Protein AF-A0A0F9WAC0-F1 (afdb_monomer_lite)

Organism: NCBI:txid40302

Sequence (104 aa):
MINKTLRLEQLLQFGYKGKGEVIEFLKGRNLLCRIMKCVSCNTCMEERTRRNSIDGTAWICKNAMGSKFKNSVSIRKFYFYNFRLSLADIWTVIVLWLENEGVC

Radius of gyration: 16.52 Å; chains: 1; bounding box: 37×26×51 Å

Foldseek 3Di:
DPDVVVVLVVLVVCLDPQLVVLLVVCVVVVQWDPWDAQPVPRDTFDWDQDCPAQSRIWTFDPPCVPDPDRDIGHRGDPVCVPDSHRSSVVSNVVSVVVVCVVPD

Structure (mmCIF, N/CA/C/O backbone):
data_AF-A0A0F9WAC0-F1
#
_entry.id   AF-A0A0F9WAC0-F1
#
loop_
_atom_site.group_PDB
_atom_site.id
_atom_site.type_symbol
_atom_site.label_atom_id
_atom_site.label_alt_id
_atom_site.label_comp_id
_atom_site.label_asym_id
_atom_site.label_entity_id
_atom_site.label_seq_id
_atom_site.pdbx_PDB_ins_code
_atom_site.Cartn_x
_atom_site.Cartn_y
_atom_site.Cartn_z
_atom_site.occupancy
_atom_site.B_iso_or_equiv
_atom_site.auth_seq_id
_atom_site.auth_comp_id
_atom_site.auth_asym_id
_atom_site.auth_atom_id
_atom_site.pdbx_PDB_model_num
ATOM 1 N N . MET A 1 1 ? 0.171 -15.065 26.578 1.00 42.44 1 MET A N 1
ATOM 2 C CA . MET A 1 1 ? -0.966 -14.382 25.921 1.00 42.44 1 MET A CA 1
ATOM 3 C C . MET A 1 1 ? -0.599 -12.918 25.763 1.00 42.44 1 MET A C 1
ATOM 5 O O . MET A 1 1 ? -0.407 -12.256 26.771 1.00 42.44 1 MET A O 1
ATOM 9 N N . ILE A 1 2 ? -0.411 -12.425 24.537 1.00 42.38 2 ILE A N 1
ATOM 10 C CA . ILE A 1 2 ? -0.197 -10.986 24.317 1.00 42.38 2 ILE A CA 1
ATOM 11 C C . ILE A 1 2 ? -1.544 -10.304 24.559 1.00 42.38 2 ILE A C 1
ATOM 13 O O . ILE A 1 2 ? -2.531 -10.659 23.917 1.00 42.38 2 ILE A O 1
ATOM 17 N N . ASN A 1 3 ? -1.581 -9.392 25.528 1.00 44.09 3 ASN A N 1
ATOM 18 C CA . ASN A 1 3 ? -2.783 -8.692 25.961 1.00 44.09 3 ASN A CA 1
ATOM 19 C C . ASN A 1 3 ? -3.413 -7.960 24.757 1.00 44.09 3 ASN A C 1
ATOM 21 O O . ASN A 1 3 ? -2.772 -7.090 24.163 1.00 44.09 3 ASN A O 1
ATOM 25 N N . LYS A 1 4 ? -4.623 -8.363 24.338 1.00 50.81 4 LYS A N 1
ATOM 26 C CA . LYS A 1 4 ? -5.293 -7.833 23.131 1.00 50.81 4 LYS A CA 1
ATOM 27 C C . LYS A 1 4 ? -5.457 -6.309 23.200 1.00 50.81 4 LYS A C 1
ATOM 29 O O . LYS A 1 4 ? -5.306 -5.647 22.179 1.00 50.81 4 LYS A O 1
ATOM 34 N N . THR A 1 5 ? -5.650 -5.772 24.402 1.00 50.09 5 THR A N 1
ATOM 35 C CA . THR A 1 5 ? -5.778 -4.338 24.690 1.00 50.09 5 THR A CA 1
ATOM 36 C C . THR A 1 5 ? -4.501 -3.567 24.347 1.00 50.09 5 THR A C 1
ATOM 38 O O . THR A 1 5 ? -4.554 -2.591 23.606 1.00 50.09 5 THR A O 1
ATOM 41 N N . LEU A 1 6 ? -3.330 -4.094 24.730 1.00 50.25 6 LEU A N 1
ATOM 42 C CA . LEU A 1 6 ? -2.023 -3.493 24.415 1.00 50.25 6 LEU A CA 1
ATOM 43 C C . LEU A 1 6 ? -1.743 -3.482 22.900 1.00 50.25 6 LEU A C 1
ATOM 45 O O . LEU A 1 6 ? -1.044 -2.615 22.378 1.00 50.25 6 LEU A O 1
ATOM 49 N N . ARG A 1 7 ? -2.288 -4.471 22.176 1.00 57.38 7 ARG A N 1
ATOM 50 C CA . ARG A 1 7 ? -2.168 -4.574 20.718 1.00 57.38 7 ARG A CA 1
ATOM 51 C C . ARG A 1 7 ? -3.045 -3.541 20.014 1.00 57.38 7 ARG A C 1
ATOM 53 O O . ARG A 1 7 ? -2.611 -3.036 18.988 1.00 57.38 7 ARG A O 1
ATOM 60 N N . LEU A 1 8 ? -4.227 -3.228 20.545 1.00 52.88 8 LEU A N 1
ATOM 61 C CA . LEU A 1 8 ? -5.114 -2.200 19.998 1.00 52.88 8 LEU A CA 1
ATOM 62 C C . LEU A 1 8 ? -4.575 -0.795 20.255 1.00 52.88 8 LEU A C 1
ATOM 64 O O . LEU A 1 8 ? -4.470 -0.025 19.315 1.00 52.88 8 LEU A O 1
ATOM 68 N N . GLU A 1 9 ? -4.130 -0.485 21.472 1.00 55.09 9 GLU A N 1
ATOM 69 C CA . GLU A 1 9 ? -3.554 0.827 21.816 1.00 55.09 9 GLU A CA 1
ATOM 70 C C . GLU A 1 9 ? -2.364 1.194 20.913 1.00 55.09 9 GLU A C 1
ATOM 72 O O . GLU A 1 9 ? -2.246 2.324 20.437 1.00 55.09 9 GLU A O 1
ATOM 77 N N . GLN A 1 10 ? -1.525 0.210 20.573 1.00 58.38 10 GLN A N 1
ATOM 78 C CA . GLN A 1 10 ? -0.450 0.373 19.591 1.00 58.38 10 GLN A CA 1
ATOM 79 C C . GLN A 1 10 ? -0.951 0.601 18.156 1.00 58.38 10 GLN A C 1
ATOM 81 O O . GLN A 1 10 ? -0.232 1.201 17.367 1.00 58.38 10 GLN A O 1
ATOM 86 N N . LEU A 1 11 ? -2.137 0.112 17.785 1.00 55.53 11 LEU A N 1
ATOM 87 C CA . LEU A 1 11 ? -2.762 0.338 16.472 1.00 55.53 11 LEU A CA 1
ATOM 88 C C . LEU A 1 11 ? -3.540 1.666 16.435 1.00 55.53 11 LEU A C 1
ATOM 90 O O . LEU A 1 11 ? -3.661 2.263 15.369 1.00 55.53 11 LEU A O 1
ATOM 94 N N . LEU A 1 12 ? -4.005 2.144 17.592 1.00 55.03 12 LEU A N 1
ATOM 95 C CA . LEU A 1 12 ? -4.804 3.358 17.788 1.00 55.03 12 LEU A CA 1
ATOM 96 C C . LEU A 1 12 ? -3.980 4.645 17.877 1.00 55.03 12 LEU A C 1
ATOM 98 O O . LEU A 1 12 ? -4.478 5.706 17.506 1.00 55.03 12 LEU A O 1
ATOM 102 N N . GLN A 1 13 ? -2.681 4.567 18.198 1.00 58.66 13 GLN A N 1
ATOM 103 C CA . GLN A 1 13 ? -1.742 5.690 17.992 1.00 58.66 13 GLN A CA 1
ATOM 104 C C . GLN A 1 13 ? -1.667 6.171 16.522 1.00 58.66 13 GLN A C 1
ATOM 106 O O . GLN A 1 13 ? -0.956 7.125 16.209 1.00 58.66 13 GLN A O 1
ATOM 111 N N . PHE A 1 14 ? -2.378 5.509 15.602 1.00 55.00 14 PHE A N 1
ATOM 112 C CA . PHE A 1 14 ? -2.373 5.775 14.171 1.00 55.00 14 PHE A CA 1
ATOM 113 C C . PHE A 1 14 ? -3.627 6.502 13.655 1.00 55.00 14 PHE A C 1
ATOM 115 O O . PHE A 1 14 ? -3.697 6.761 12.455 1.00 55.00 14 PHE A O 1
ATOM 122 N N . GLY A 1 15 ? -4.581 6.869 14.524 1.00 52.44 15 GLY A N 1
ATOM 123 C CA . GLY A 1 15 ? -5.862 7.494 14.143 1.00 52.44 15 GLY A CA 1
ATOM 124 C C . GLY A 1 15 ? -5.767 8.806 13.344 1.00 52.44 15 GLY A C 1
ATOM 125 O O . GLY A 1 15 ? -6.757 9.236 12.765 1.00 52.44 15 GLY A O 1
ATOM 126 N N . TYR A 1 16 ? -4.574 9.406 13.248 1.00 54.72 16 TYR A N 1
ATOM 127 C CA . TYR A 1 16 ? -4.315 10.661 12.526 1.00 54.72 16 TYR A CA 1
ATOM 128 C C . TYR A 1 16 ? -3.169 10.573 11.514 1.00 54.72 16 TYR A C 1
ATOM 130 O O . TYR A 1 16 ? -2.626 11.595 11.093 1.00 54.72 16 TYR A O 1
ATOM 138 N N . LYS A 1 17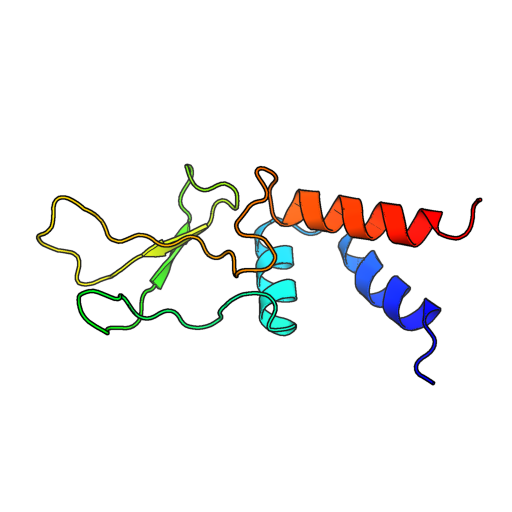 ? -2.750 9.363 11.138 1.00 62.19 17 LYS A N 1
ATOM 139 C CA . LYS A 1 17 ? -1.587 9.207 10.270 1.00 62.19 17 LYS A CA 1
ATOM 140 C C . LYS A 1 17 ? -1.912 9.478 8.811 1.00 62.19 17 LYS A C 1
ATOM 142 O O . LYS A 1 17 ? -2.907 9.001 8.265 1.00 62.19 17 LYS A O 1
ATOM 147 N N . GLY A 1 18 ? -1.039 10.242 8.161 1.00 72.62 18 GLY A N 1
ATOM 148 C CA . GLY A 1 18 ? -1.160 10.529 6.737 1.00 72.62 18 GLY A CA 1
ATOM 149 C C . GLY A 1 18 ? -1.065 9.244 5.907 1.00 72.62 18 GLY A C 1
ATOM 150 O O . GLY A 1 18 ? -0.489 8.246 6.339 1.00 72.62 18 GLY A O 1
ATOM 151 N N . LYS A 1 19 ? -1.579 9.263 4.670 1.00 80.06 19 LYS A N 1
ATOM 152 C CA . LYS A 1 19 ? -1.573 8.093 3.763 1.00 80.06 19 LYS A CA 1
ATOM 153 C C . LYS A 1 19 ? -0.210 7.384 3.689 1.00 80.06 19 LYS A C 1
ATOM 155 O O . LYS A 1 19 ? -0.161 6.157 3.705 1.00 80.06 19 LYS A O 1
ATOM 160 N N . GLY A 1 20 ? 0.886 8.145 3.645 1.00 83.81 20 GLY A N 1
ATOM 161 C CA . GLY A 1 20 ? 2.248 7.600 3.599 1.00 83.81 20 GLY A CA 1
ATOM 162 C C . GLY A 1 20 ? 2.635 6.807 4.849 1.00 83.81 20 GLY A C 1
ATOM 163 O O . GLY A 1 20 ? 3.215 5.732 4.745 1.00 83.81 20 GLY A O 1
ATOM 164 N N . GLU A 1 21 ? 2.255 7.278 6.032 1.0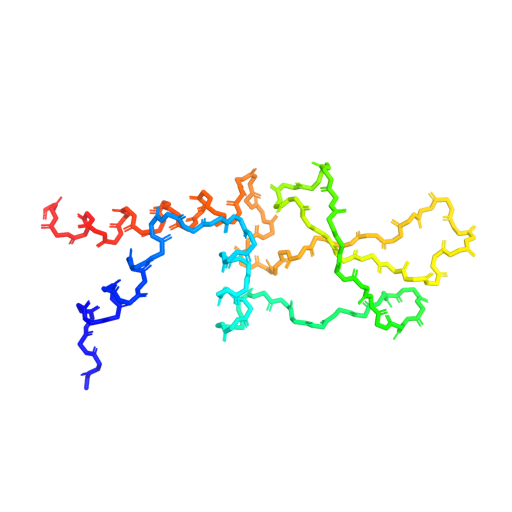0 84.50 21 GLU A N 1
ATOM 165 C CA . GLU A 1 21 ? 2.571 6.596 7.285 1.00 84.50 21 GLU A CA 1
ATOM 166 C C . GLU A 1 21 ? 1.791 5.285 7.448 1.00 84.50 21 GLU A C 1
ATOM 168 O O . GLU A 1 21 ? 2.341 4.301 7.944 1.00 84.50 21 GLU A O 1
ATOM 173 N N . VAL A 1 22 ? 0.532 5.242 6.993 1.00 86.06 22 VAL A N 1
ATOM 174 C CA . VAL A 1 22 ? -0.255 3.997 6.948 1.00 86.06 22 VAL A CA 1
ATOM 175 C C . VAL A 1 22 ? 0.405 2.988 6.007 1.00 86.06 22 VAL A C 1
ATOM 177 O O . VAL A 1 22 ? 0.551 1.819 6.358 1.00 86.06 22 VAL A O 1
ATOM 180 N N . ILE A 1 23 ? 0.867 3.428 4.834 1.00 88.50 23 ILE A N 1
ATOM 181 C CA . ILE A 1 23 ? 1.585 2.566 3.884 1.00 88.50 23 ILE A CA 1
ATOM 182 C C . ILE A 1 23 ? 2.847 1.975 4.528 1.00 88.50 23 ILE A C 1
ATOM 184 O O . ILE A 1 23 ? 3.043 0.758 4.479 1.00 88.50 23 ILE A O 1
ATOM 188 N N . GLU A 1 24 ? 3.676 2.801 5.169 1.00 88.56 24 GLU A N 1
ATOM 189 C CA . GLU A 1 24 ? 4.900 2.339 5.835 1.00 88.56 24 GLU A CA 1
ATOM 190 C C . GLU A 1 24 ? 4.608 1.390 6.999 1.00 88.56 24 GLU A C 1
ATOM 192 O O . GLU A 1 24 ? 5.252 0.345 7.132 1.00 88.56 24 GLU A O 1
ATOM 197 N N . PHE A 1 25 ? 3.579 1.679 7.795 1.00 86.00 25 PHE A N 1
ATOM 198 C CA . PHE A 1 25 ? 3.129 0.780 8.851 1.00 86.00 25 PHE A CA 1
ATOM 199 C C . PHE A 1 25 ? 2.740 -0.599 8.292 1.00 86.00 25 PHE A C 1
ATOM 201 O O . PHE A 1 25 ? 3.217 -1.636 8.769 1.00 86.00 25 PHE A O 1
ATOM 208 N N . LEU A 1 26 ? 1.921 -0.631 7.237 1.00 86.38 26 LEU A N 1
ATOM 209 C CA . LEU A 1 26 ? 1.464 -1.874 6.617 1.00 86.38 26 LEU A CA 1
ATOM 210 C C . LEU A 1 26 ? 2.618 -2.654 5.957 1.00 86.38 26 LEU A C 1
ATOM 212 O O . LEU A 1 26 ? 2.649 -3.887 6.035 1.00 86.38 26 LEU A O 1
ATOM 216 N N . LYS A 1 27 ? 3.610 -1.972 5.368 1.00 89.38 27 LYS A N 1
ATOM 217 C CA . LYS A 1 27 ? 4.868 -2.598 4.915 1.00 89.38 27 LYS A CA 1
ATOM 218 C C . LYS A 1 27 ? 5.652 -3.195 6.077 1.00 89.38 27 LYS A C 1
ATOM 220 O O . LYS A 1 27 ? 6.111 -4.337 5.980 1.00 89.38 27 LYS A O 1
ATOM 225 N N . GLY A 1 28 ? 5.773 -2.467 7.188 1.00 88.38 28 GLY A N 1
ATOM 226 C CA . GLY A 1 28 ? 6.404 -2.928 8.427 1.00 88.38 28 GLY A CA 1
ATOM 227 C C . GLY A 1 28 ? 5.798 -4.236 8.944 1.00 88.38 28 GLY A C 1
ATOM 228 O O . GLY A 1 28 ? 6.517 -5.109 9.426 1.00 88.38 28 GLY A O 1
ATOM 229 N N . ARG A 1 29 ? 4.492 -4.431 8.728 1.00 85.44 29 ARG A N 1
ATOM 230 C CA . ARG A 1 29 ? 3.746 -5.652 9.078 1.00 85.44 29 ARG A CA 1
ATOM 231 C C . ARG A 1 29 ? 3.666 -6.710 7.966 1.00 85.44 29 ARG A C 1
ATOM 233 O O . ARG A 1 29 ? 2.946 -7.688 8.128 1.00 85.44 29 ARG A O 1
ATOM 240 N N . ASN A 1 30 ? 4.388 -6.548 6.852 1.00 87.12 30 ASN A N 1
ATOM 241 C CA . ASN A 1 30 ? 4.366 -7.449 5.683 1.00 87.12 30 ASN A CA 1
ATOM 242 C C . ASN A 1 30 ? 2.983 -7.606 5.013 1.00 87.12 30 ASN A C 1
ATOM 244 O O . ASN A 1 30 ? 2.732 -8.570 4.278 1.00 87.12 30 ASN A O 1
ATOM 248 N N . LEU A 1 31 ? 2.089 -6.639 5.236 1.00 86.62 31 LEU A N 1
ATOM 249 C CA . LEU A 1 31 ? 0.767 -6.582 4.611 1.00 86.62 31 LEU A CA 1
ATOM 250 C C . LEU A 1 31 ? 0.823 -5.944 3.216 1.00 86.62 31 LEU A C 1
ATOM 252 O O . LEU A 1 31 ? -0.025 -6.240 2.376 1.00 86.62 31 LEU A O 1
ATOM 256 N N . LEU A 1 32 ? 1.857 -5.144 2.943 1.00 90.75 32 LEU A N 1
ATOM 257 C CA . LEU A 1 32 ? 2.196 -4.617 1.619 1.00 90.75 32 LEU A CA 1
ATOM 258 C C . LEU A 1 32 ? 3.582 -5.102 1.181 1.00 90.75 32 LEU A C 1
ATOM 260 O O . LEU A 1 32 ? 4.439 -5.417 2.010 1.00 90.75 32 LEU A O 1
ATOM 264 N N . CYS A 1 33 ? 3.808 -5.151 -0.132 1.00 89.31 33 CYS A N 1
ATOM 265 C CA . CYS A 1 33 ? 5.125 -5.462 -0.682 1.00 89.31 33 CYS A CA 1
ATOM 266 C C . CYS A 1 33 ? 6.104 -4.319 -0.393 1.00 89.31 33 CYS A C 1
ATOM 268 O O . CYS A 1 33 ? 5.771 -3.153 -0.586 1.00 89.31 33 CYS A O 1
ATOM 270 N N . ARG A 1 34 ? 7.325 -4.664 0.028 1.00 91.00 34 ARG A N 1
ATOM 271 C CA . ARG A 1 34 ? 8.434 -3.707 0.208 1.00 91.00 34 ARG A CA 1
ATOM 272 C C . ARG A 1 34 ? 9.313 -3.577 -1.029 1.00 91.00 34 ARG A C 1
ATOM 274 O O . ARG A 1 34 ? 9.989 -2.576 -1.207 1.00 91.00 34 ARG A O 1
ATOM 281 N N . ILE A 1 35 ? 9.332 -4.620 -1.853 1.00 90.94 35 ILE A N 1
ATOM 282 C CA . ILE A 1 35 ? 10.103 -4.692 -3.088 1.00 90.94 35 ILE A CA 1
ATOM 283 C C . ILE A 1 35 ? 9.175 -5.269 -4.148 1.00 90.94 35 ILE A C 1
ATOM 285 O O . ILE A 1 35 ? 8.492 -6.265 -3.904 1.00 90.94 35 ILE A O 1
ATOM 289 N N . MET A 1 36 ? 9.155 -4.642 -5.318 1.00 91.44 36 MET A N 1
ATOM 290 C CA . MET A 1 36 ? 8.396 -5.099 -6.474 1.00 91.44 36 MET A CA 1
ATOM 291 C C . MET A 1 36 ? 9.336 -5.252 -7.665 1.00 91.44 36 MET A C 1
ATOM 293 O O . MET A 1 36 ? 10.161 -4.375 -7.922 1.00 91.44 36 MET A O 1
ATOM 297 N N . LYS A 1 37 ? 9.201 -6.352 -8.408 1.00 90.50 37 LYS A N 1
ATOM 298 C CA . LYS A 1 37 ? 9.885 -6.549 -9.689 1.00 90.50 37 LYS A CA 1
ATOM 299 C C . LYS A 1 37 ? 8.891 -6.378 -10.827 1.00 90.50 37 LYS A C 1
ATOM 301 O O . LYS A 1 37 ? 7.758 -6.843 -10.748 1.00 90.50 37 LYS A O 1
ATOM 306 N N . CYS A 1 38 ? 9.323 -5.715 -11.892 1.00 88.69 38 CYS A N 1
ATOM 307 C CA . CYS A 1 38 ? 8.524 -5.600 -13.103 1.00 88.69 38 CYS A CA 1
ATOM 308 C C . CYS A 1 38 ? 8.405 -6.976 -13.767 1.00 88.69 38 CYS A C 1
ATOM 310 O O . CYS A 1 38 ? 9.423 -7.601 -14.049 1.00 88.69 38 CYS A O 1
ATOM 312 N N . VAL A 1 39 ? 7.189 -7.420 -14.084 1.00 84.50 39 VAL A N 1
ATOM 313 C CA . VAL A 1 39 ? 6.957 -8.719 -14.744 1.00 84.50 39 VAL A CA 1
ATOM 314 C C . VAL A 1 39 ? 7.618 -8.785 -16.127 1.00 84.50 39 VAL A C 1
ATOM 316 O O . VAL A 1 39 ? 8.078 -9.841 -16.539 1.00 84.50 39 VAL A O 1
ATOM 319 N N . SER A 1 40 ? 7.718 -7.654 -16.833 1.00 85.00 40 SER A N 1
ATOM 320 C CA . SER A 1 40 ? 8.246 -7.619 -18.203 1.00 85.00 40 SER A CA 1
ATOM 321 C C . SER A 1 40 ? 9.774 -7.614 -18.290 1.00 85.00 40 SER A C 1
ATOM 323 O O . SER A 1 40 ? 10.324 -8.193 -19.215 1.00 85.00 40 SER A O 1
ATOM 325 N N . CYS A 1 41 ? 10.470 -6.938 -17.369 1.00 87.06 41 CYS A N 1
ATOM 326 C CA . CYS A 1 41 ? 11.932 -6.766 -17.440 1.00 87.06 41 CYS A CA 1
ATOM 327 C C . CYS A 1 41 ? 12.679 -7.268 -16.199 1.00 87.06 41 CYS A C 1
ATOM 329 O O . CYS A 1 41 ? 13.892 -7.114 -16.115 1.00 87.06 41 CYS A O 1
ATOM 331 N N . ASN A 1 42 ? 11.964 -7.827 -15.218 1.00 87.75 42 ASN A N 1
ATOM 332 C CA . ASN A 1 42 ? 12.483 -8.413 -13.978 1.00 87.75 42 ASN A CA 1
ATOM 333 C C . ASN A 1 42 ? 13.336 -7.478 -13.089 1.00 87.75 42 ASN A C 1
ATOM 335 O O . ASN A 1 42 ? 13.908 -7.905 -12.085 1.00 87.75 42 ASN A O 1
ATOM 339 N N . THR A 1 43 ? 13.409 -6.187 -13.415 1.00 89.88 43 THR A N 1
ATOM 340 C CA . THR A 1 43 ? 14.126 -5.189 -12.617 1.00 89.88 43 THR A CA 1
ATOM 341 C C . THR A 1 43 ? 13.266 -4.666 -11.475 1.00 89.88 43 THR A C 1
ATOM 343 O O . THR A 1 43 ? 12.035 -4.616 -11.580 1.00 89.88 43 THR A O 1
ATOM 346 N N . CYS A 1 44 ? 13.916 -4.216 -10.401 1.00 92.06 44 CYS A N 1
ATOM 347 C CA . CYS A 1 44 ? 13.240 -3.553 -9.291 1.00 92.06 44 CYS A CA 1
ATOM 348 C C . CYS A 1 44 ? 12.483 -2.311 -9.781 1.00 92.06 44 CYS A C 1
ATOM 350 O O . CYS A 1 44 ? 13.020 -1.473 -10.512 1.00 92.06 44 CYS A O 1
ATOM 352 N N . MET A 1 45 ? 11.221 -2.215 -9.382 1.00 91.88 45 MET A N 1
ATOM 353 C CA . MET A 1 45 ? 10.381 -1.047 -9.598 1.00 91.88 45 MET A CA 1
ATOM 354 C C . MET A 1 45 ? 10.654 -0.012 -8.509 1.00 91.88 45 MET A C 1
ATOM 356 O O . MET A 1 45 ? 11.091 -0.344 -7.409 1.00 91.88 45 MET A O 1
ATOM 360 N N . GLU A 1 46 ? 10.385 1.248 -8.822 1.00 92.38 46 GLU A N 1
ATOM 361 C CA . GLU A 1 46 ? 10.476 2.350 -7.873 1.00 92.38 46 GLU A CA 1
ATOM 362 C C . GLU A 1 46 ? 9.089 2.716 -7.368 1.00 92.38 46 GLU A C 1
ATOM 364 O O . GLU A 1 46 ? 8.142 2.812 -8.148 1.00 92.38 46 GLU A O 1
ATOM 369 N N . GLU A 1 47 ? 8.967 2.945 -6.073 1.00 92.25 47 GLU A N 1
ATOM 370 C CA . GLU A 1 47 ? 7.750 3.491 -5.501 1.00 92.25 47 GLU A CA 1
ATOM 371 C C . GLU A 1 47 ? 7.709 5.002 -5.718 1.00 92.25 47 GLU A C 1
ATOM 373 O O . GLU A 1 47 ? 8.635 5.715 -5.340 1.00 92.25 47 GLU A O 1
ATOM 378 N N . ARG A 1 48 ? 6.648 5.498 -6.358 1.00 90.06 48 ARG A N 1
ATOM 379 C CA . ARG A 1 48 ? 6.489 6.927 -6.649 1.00 90.06 48 ARG A CA 1
ATOM 380 C C . ARG A 1 48 ? 5.066 7.398 -6.410 1.00 90.06 48 ARG A C 1
ATOM 382 O O . ARG A 1 48 ? 4.102 6.661 -6.635 1.00 90.06 48 ARG A O 1
ATOM 389 N N . THR A 1 49 ? 4.947 8.672 -6.052 1.00 89.50 49 THR A N 1
ATOM 390 C CA . THR A 1 49 ? 3.666 9.371 -5.966 1.00 89.50 49 THR A CA 1
ATOM 391 C C . THR A 1 49 ? 2.970 9.378 -7.324 1.00 89.50 49 THR A C 1
ATOM 393 O O . THR A 1 49 ? 3.553 9.740 -8.349 1.00 89.50 49 THR A O 1
ATOM 396 N N . ARG A 1 50 ? 1.689 9.013 -7.336 1.00 86.81 50 ARG A N 1
ATOM 397 C CA . ARG A 1 50 ? 0.833 9.033 -8.519 1.00 86.81 50 ARG A CA 1
ATOM 398 C C . ARG A 1 50 ? -0.566 9.494 -8.134 1.00 86.81 50 ARG A C 1
ATOM 400 O O . ARG A 1 50 ? -1.323 8.746 -7.536 1.00 86.81 50 ARG A O 1
ATOM 407 N N . ARG A 1 51 ? -0.936 10.706 -8.557 1.00 82.31 51 ARG A N 1
ATOM 408 C CA . ARG A 1 51 ? -2.213 11.348 -8.183 1.00 82.31 51 ARG A CA 1
ATOM 409 C C . ARG A 1 51 ? -3.457 10.506 -8.493 1.00 82.31 51 ARG A C 1
ATOM 411 O O . ARG A 1 51 ? -4.419 10.565 -7.745 1.00 82.31 51 ARG A O 1
ATOM 418 N N . ASN A 1 52 ? -3.415 9.708 -9.561 1.00 83.00 52 ASN A N 1
ATOM 419 C CA . ASN A 1 52 ? -4.554 8.896 -10.002 1.00 83.00 52 ASN A CA 1
ATOM 420 C C . ASN A 1 52 ? -4.597 7.493 -9.366 1.00 83.00 52 ASN A C 1
ATOM 422 O O . ASN A 1 52 ? -5.452 6.698 -9.745 1.00 83.00 52 ASN A O 1
ATOM 426 N N . SER A 1 53 ? -3.669 7.136 -8.469 1.00 86.88 53 SER A N 1
ATOM 427 C CA . SER A 1 53 ? -3.804 5.900 -7.692 1.00 86.88 53 SER A CA 1
ATOM 428 C C . SER A 1 53 ? -4.590 6.164 -6.408 1.00 86.88 53 SER A C 1
ATOM 430 O O . SER A 1 53 ? -4.491 7.237 -5.818 1.00 86.88 53 SER A O 1
ATOM 432 N N . ILE A 1 54 ? -5.362 5.171 -5.960 1.00 87.75 54 ILE A N 1
ATOM 433 C CA . ILE A 1 54 ? -6.258 5.296 -4.797 1.00 87.75 54 ILE A CA 1
ATOM 434 C C . ILE A 1 54 ? -5.474 5.704 -3.531 1.00 87.75 54 ILE A C 1
ATOM 436 O O . ILE A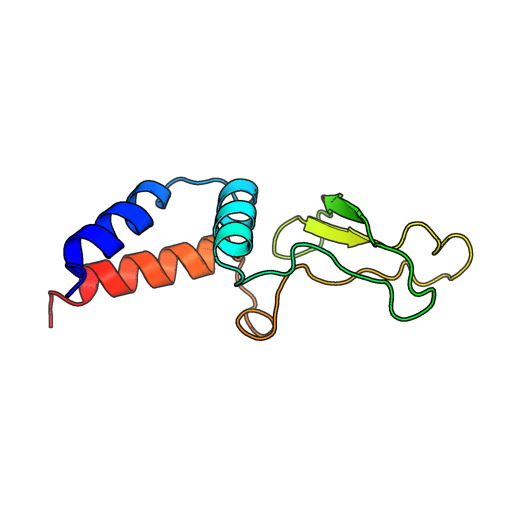 1 54 ? -5.918 6.542 -2.745 1.00 87.75 54 ILE A O 1
ATOM 440 N N . ASP A 1 55 ? -4.264 5.161 -3.369 1.00 89.31 55 ASP A N 1
ATOM 441 C CA . ASP A 1 55 ? -3.385 5.445 -2.226 1.00 89.31 55 ASP A CA 1
ATOM 442 C C . ASP A 1 55 ? -2.421 6.613 -2.469 1.00 89.31 55 ASP A C 1
ATOM 444 O O . ASP A 1 55 ? -1.581 6.906 -1.625 1.00 89.31 55 ASP A O 1
ATOM 448 N N . GLY A 1 56 ? -2.498 7.271 -3.630 1.00 88.38 56 GLY A N 1
ATOM 449 C CA . GLY A 1 56 ? -1.582 8.344 -4.020 1.00 88.38 56 GLY A CA 1
ATOM 450 C C . GLY A 1 56 ? -0.160 7.885 -4.362 1.00 8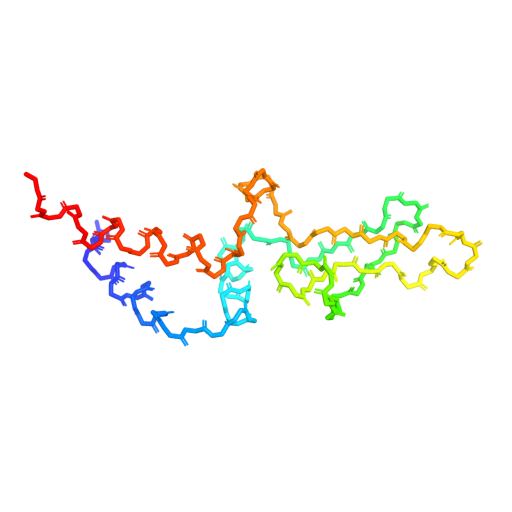8.38 56 GLY A C 1
ATOM 451 O O . GLY A 1 56 ? 0.653 8.716 -4.758 1.00 88.38 56 GLY A O 1
ATOM 452 N N . THR A 1 57 ? 0.133 6.585 -4.273 1.00 90.50 57 THR A N 1
ATOM 453 C CA . TH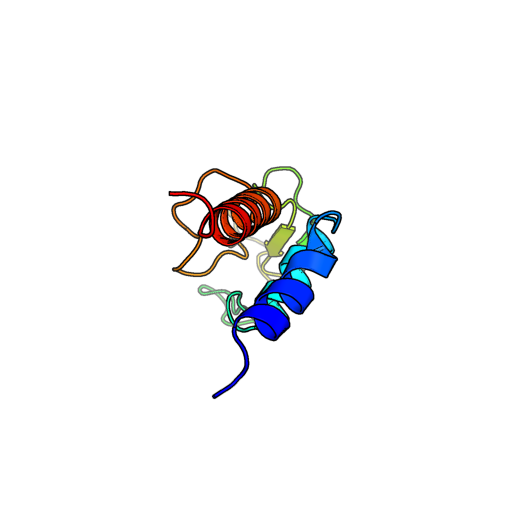R A 1 57 ? 1.429 5.970 -4.593 1.00 90.50 57 THR A CA 1
ATOM 454 C C . THR A 1 57 ? 1.257 4.709 -5.447 1.00 90.50 57 THR A C 1
ATOM 456 O O . THR A 1 57 ? 0.205 4.064 -5.417 1.00 90.50 57 THR A O 1
ATOM 459 N N . ALA A 1 58 ? 2.262 4.378 -6.262 1.00 91.44 58 ALA A N 1
ATOM 460 C CA . ALA A 1 58 ? 2.317 3.163 -7.073 1.00 91.44 58 ALA A CA 1
ATOM 461 C C . ALA A 1 58 ? 3.766 2.698 -7.304 1.00 91.44 58 ALA A C 1
ATOM 463 O O . ALA A 1 58 ? 4.698 3.502 -7.273 1.00 91.44 58 ALA A O 1
ATOM 464 N N . TRP A 1 59 ? 3.941 1.416 -7.625 1.00 92.31 59 TRP A N 1
ATOM 465 C CA . TRP A 1 59 ? 5.194 0.889 -8.166 1.00 92.31 59 TRP A CA 1
ATOM 466 C C . TRP A 1 59 ? 5.304 1.244 -9.645 1.00 92.31 59 TRP A C 1
ATOM 468 O O . TRP A 1 59 ? 4.384 0.965 -10.415 1.00 92.31 59 TRP A O 1
ATOM 478 N N . ILE A 1 60 ? 6.428 1.821 -10.063 1.00 89.50 60 ILE A N 1
ATOM 479 C CA . ILE A 1 60 ? 6.703 2.234 -11.441 1.00 89.50 60 ILE A CA 1
ATOM 480 C C . ILE A 1 60 ? 7.984 1.565 -11.939 1.00 89.50 60 ILE A C 1
ATOM 482 O O . ILE A 1 60 ? 9.037 1.628 -11.306 1.00 89.50 60 ILE A O 1
ATOM 486 N N . CYS A 1 61 ? 7.905 0.913 -13.098 1.00 89.31 61 CYS A N 1
ATOM 487 C CA . CYS A 1 61 ? 9.080 0.344 -13.747 1.00 89.31 61 CYS A CA 1
ATOM 488 C C . CYS A 1 61 ? 9.980 1.457 -14.312 1.00 89.31 61 CYS A C 1
ATOM 490 O O . CYS A 1 61 ? 9.515 2.280 -15.101 1.00 89.31 61 CYS A O 1
ATOM 492 N N . LYS A 1 62 ? 11.275 1.445 -13.963 1.00 82.31 62 LYS A N 1
ATOM 493 C CA . LYS A 1 62 ? 12.284 2.386 -14.492 1.00 82.31 62 LYS A CA 1
ATOM 494 C C . LYS A 1 62 ? 12.601 2.151 -15.971 1.00 82.31 62 LYS A C 1
ATOM 496 O O . LYS A 1 62 ? 12.810 3.099 -16.717 1.00 82.31 62 LYS A O 1
ATOM 501 N N . ASN A 1 63 ? 12.581 0.889 -16.392 1.00 77.81 63 ASN A N 1
ATOM 502 C CA . ASN A 1 63 ? 12.989 0.465 -17.731 1.00 77.81 63 ASN A CA 1
ATOM 503 C C . ASN A 1 63 ? 11.835 0.449 -18.740 1.00 77.81 63 ASN A C 1
ATOM 505 O O . ASN A 1 63 ? 12.015 0.013 -19.869 1.00 77.81 63 ASN A O 1
ATOM 509 N N . ALA A 1 64 ? 10.655 0.959 -18.376 1.00 63.81 64 ALA A N 1
ATOM 510 C CA . ALA A 1 64 ? 9.538 1.133 -19.307 1.00 63.81 64 ALA A CA 1
ATOM 511 C C . ALA A 1 64 ? 9.755 2.300 -20.301 1.00 63.81 64 ALA A C 1
ATOM 513 O O . ALA A 1 64 ? 8.792 2.816 -20.867 1.00 63.81 64 ALA A O 1
ATOM 514 N N . MET A 1 65 ? 11.004 2.738 -20.512 1.00 53.81 65 MET A N 1
ATOM 515 C CA . MET A 1 65 ? 11.382 3.682 -21.566 1.00 53.81 65 MET A CA 1
ATOM 516 C C . MET A 1 65 ? 11.231 2.996 -22.931 1.00 53.81 65 MET A C 1
ATOM 518 O O . MET A 1 65 ? 12.189 2.467 -23.477 1.00 53.81 65 MET A O 1
ATOM 522 N N . GLY A 1 66 ? 10.008 2.952 -23.460 1.00 53.34 66 GLY A N 1
ATOM 523 C CA . GLY A 1 66 ? 9.748 2.488 -24.827 1.00 53.34 66 GLY A CA 1
ATOM 524 C C . GLY A 1 66 ? 8.372 1.869 -25.052 1.00 53.34 66 GLY A C 1
ATOM 525 O O . GLY A 1 66 ? 7.855 1.934 -26.163 1.00 53.34 66 GLY A O 1
ATOM 526 N N . SER A 1 67 ? 7.717 1.330 -24.021 1.00 53.47 67 SER A N 1
ATOM 527 C CA . SER A 1 67 ? 6.342 0.850 -24.158 1.00 53.47 67 SER A CA 1
ATOM 528 C C . SER A 1 67 ? 5.359 1.974 -23.845 1.00 53.47 67 SER A C 1
ATOM 530 O O . SER A 1 67 ? 5.409 2.579 -22.775 1.00 53.47 67 SER A O 1
ATOM 532 N N . LYS A 1 68 ? 4.391 2.217 -24.741 1.00 50.88 68 LYS A N 1
ATOM 533 C CA . LYS A 1 68 ? 3.236 3.114 -24.504 1.00 50.88 68 LYS A CA 1
ATOM 534 C C . LYS A 1 68 ? 2.479 2.796 -23.198 1.00 50.88 68 LYS A C 1
ATOM 536 O O . LYS A 1 68 ? 1.719 3.621 -22.699 1.00 50.88 68 LYS A O 1
ATOM 541 N N . PHE A 1 69 ? 2.734 1.628 -22.615 1.00 51.75 69 PHE A N 1
ATOM 542 C CA . PHE A 1 69 ? 2.295 1.208 -21.296 1.00 51.75 69 PHE A CA 1
ATOM 543 C C . PHE A 1 69 ? 3.412 1.465 -20.279 1.00 51.75 69 PHE A C 1
ATOM 545 O O . PHE A 1 69 ? 4.371 0.701 -20.174 1.00 51.75 69 PHE A O 1
ATOM 552 N N . LYS A 1 70 ? 3.295 2.551 -19.508 1.00 59.94 70 LYS A N 1
ATOM 553 C CA . LYS A 1 70 ? 4.055 2.697 -18.262 1.00 59.94 70 LYS A CA 1
ATOM 554 C C . LYS A 1 70 ? 3.588 1.579 -17.335 1.00 59.94 70 LYS A C 1
ATOM 556 O O . LYS A 1 70 ? 2.509 1.693 -16.755 1.00 59.94 70 LYS A O 1
ATOM 561 N N . ASN A 1 71 ? 4.369 0.506 -17.221 1.00 77.69 71 ASN A N 1
ATOM 562 C CA . ASN A 1 71 ? 4.062 -0.598 -16.316 1.00 77.69 71 ASN A CA 1
ATOM 563 C C . ASN A 1 71 ? 4.047 -0.073 -14.884 1.00 77.69 71 ASN A C 1
ATOM 565 O O . ASN A 1 71 ? 5.090 0.177 -14.273 1.00 77.69 71 ASN A O 1
ATOM 569 N N . SER A 1 72 ? 2.838 0.135 -14.383 1.00 85.56 72 SER A N 1
ATOM 570 C CA . SER A 1 72 ? 2.587 0.574 -13.029 1.00 85.56 72 SER A CA 1
ATOM 571 C C . SER A 1 72 ? 1.732 -0.431 -12.309 1.00 85.56 72 SER A C 1
ATOM 573 O O . SER A 1 72 ? 0.716 -0.869 -12.847 1.00 85.56 72 SER A O 1
ATOM 575 N N . VAL A 1 73 ? 2.106 -0.725 -11.078 1.00 88.81 73 VAL A N 1
ATOM 576 C CA . VAL A 1 73 ? 1.410 -1.699 -10.253 1.00 88.81 73 VAL A CA 1
ATOM 577 C C . VAL A 1 73 ? 0.964 -1.002 -8.976 1.00 88.81 73 VAL A C 1
ATOM 579 O O . VAL A 1 73 ? 1.685 -0.173 -8.417 1.00 88.81 73 VAL A O 1
ATOM 582 N N . SER A 1 74 ? -0.254 -1.308 -8.538 1.00 89.56 74 SER A N 1
ATOM 583 C CA . SER A 1 74 ? -0.749 -0.853 -7.240 1.00 89.56 74 SER A CA 1
ATOM 584 C C . SER A 1 74 ? 0.172 -1.347 -6.122 1.00 89.56 74 SER A C 1
ATOM 586 O O . SER A 1 74 ? 0.708 -2.451 -6.196 1.00 89.56 74 SER A O 1
ATOM 588 N N . ILE A 1 75 ? 0.344 -0.555 -5.064 1.00 91.50 75 ILE A N 1
ATOM 589 C CA . ILE A 1 75 ? 1.077 -1.003 -3.870 1.00 91.50 75 ILE A CA 1
ATOM 590 C C . ILE A 1 75 ? 0.303 -2.057 -3.062 1.00 91.50 75 ILE A C 1
ATOM 592 O O . ILE A 1 75 ? 0.871 -2.704 -2.183 1.00 91.50 75 ILE A O 1
ATOM 596 N N . ARG A 1 76 ? -0.989 -2.238 -3.360 1.00 90.50 76 ARG A N 1
ATOM 597 C CA . ARG A 1 76 ? -1.890 -3.154 -2.658 1.00 90.50 76 ARG A CA 1
ATOM 598 C C . ARG A 1 76 ? -1.531 -4.610 -2.940 1.00 90.50 76 ARG A C 1
ATOM 600 O O . ARG A 1 76 ? -1.414 -5.023 -4.091 1.00 90.50 76 ARG A O 1
ATOM 607 N N . LYS A 1 77 ? -1.428 -5.399 -1.871 1.00 80.31 77 LYS A N 1
ATOM 608 C CA . LYS A 1 77 ? -1.348 -6.868 -1.912 1.00 80.31 77 LYS A CA 1
ATOM 609 C C . LYS A 1 77 ? -2.759 -7.471 -1.984 1.00 80.31 77 LYS A C 1
ATOM 611 O O . LYS A 1 77 ? -3.738 -6.761 -1.765 1.00 80.31 77 LYS A O 1
ATOM 616 N N . PHE A 1 78 ? -2.849 -8.784 -2.214 1.00 74.31 78 PHE A N 1
ATOM 617 C CA . PHE A 1 78 ? -4.076 -9.599 -2.221 1.00 74.31 78 PHE A CA 1
ATOM 618 C C . PHE A 1 78 ? -5.148 -9.164 -1.209 1.00 74.31 78 PHE A C 1
ATOM 620 O O . PHE A 1 78 ? -6.310 -9.048 -1.580 1.00 74.31 78 PHE A O 1
ATOM 627 N N . TYR A 1 79 ? -4.759 -8.851 0.032 1.00 76.94 79 TYR A N 1
ATOM 628 C CA . TYR A 1 79 ? -5.684 -8.432 1.089 1.00 76.94 79 TYR A CA 1
ATOM 629 C C . TYR A 1 79 ? -6.473 -7.161 0.769 1.00 76.94 79 TYR A C 1
ATOM 631 O O . TYR A 1 79 ? -7.625 -7.063 1.161 1.00 76.94 79 TYR A O 1
ATOM 639 N N . PHE A 1 80 ? -5.879 -6.196 0.061 1.00 86.31 80 PHE A N 1
ATOM 640 C CA . PHE A 1 80 ? -6.479 -4.874 -0.157 1.00 86.31 80 PHE A CA 1
ATOM 641 C C . PHE A 1 80 ? -6.834 -4.592 -1.619 1.00 86.31 80 PHE A C 1
ATOM 643 O O . PHE A 1 80 ? -7.405 -3.547 -1.926 1.00 86.31 80 PHE A O 1
ATOM 650 N N . TYR A 1 81 ? -6.493 -5.505 -2.530 1.00 85.31 81 TYR A N 1
ATOM 651 C CA . TYR A 1 81 ? -6.583 -5.282 -3.973 1.00 85.31 81 TYR A CA 1
ATOM 652 C C . TYR A 1 81 ? -8.007 -4.946 -4.450 1.00 85.31 81 TYR A C 1
ATOM 654 O O . TYR A 1 81 ? -8.171 -4.065 -5.289 1.00 85.31 81 TYR A O 1
ATOM 662 N N . ASN A 1 82 ? -9.027 -5.587 -3.872 1.00 87.56 82 ASN A N 1
ATOM 663 C CA . ASN A 1 82 ? -10.426 -5.418 -4.285 1.00 87.56 82 ASN A CA 1
ATOM 664 C C . ASN A 1 82 ? -11.134 -4.213 -3.647 1.00 87.56 82 ASN A C 1
ATOM 666 O O . ASN A 1 82 ? -12.245 -3.867 -4.049 1.00 87.56 82 ASN A O 1
ATOM 670 N N . PHE A 1 83 ? -10.524 -3.566 -2.655 1.00 87.38 83 PHE A N 1
ATOM 671 C CA . PHE 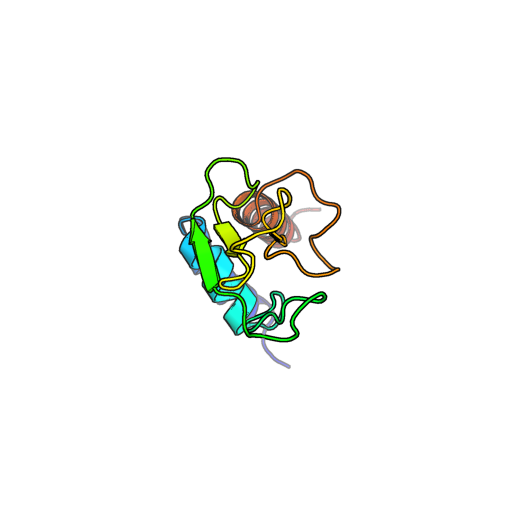A 1 83 ? -11.144 -2.418 -2.006 1.00 87.38 83 PHE A CA 1
ATOM 672 C C . PHE A 1 83 ? -11.035 -1.183 -2.900 1.00 87.38 83 PHE A C 1
ATOM 674 O O . PHE A 1 83 ? -9.994 -0.927 -3.500 1.00 87.38 83 PHE A O 1
ATOM 681 N N . ARG A 1 84 ? -12.103 -0.382 -2.957 1.00 87.94 84 ARG A N 1
ATOM 682 C CA . ARG A 1 84 ? -12.122 0.903 -3.684 1.00 87.94 84 ARG A CA 1
ATOM 683 C C . ARG A 1 84 ? -11.782 2.111 -2.802 1.00 87.94 84 ARG A C 1
ATOM 685 O O . ARG A 1 84 ? -11.641 3.214 -3.313 1.00 87.94 84 ARG A O 1
ATOM 692 N N . LEU A 1 85 ? -11.631 1.889 -1.499 1.00 87.12 85 LEU A N 1
ATOM 693 C CA . LEU A 1 85 ? -11.245 2.890 -0.503 1.00 87.12 85 LEU A CA 1
ATOM 694 C C . LEU A 1 85 ? -9.724 3.002 -0.395 1.00 87.12 85 LEU A C 1
ATOM 696 O O . LEU A 1 85 ? -9.024 2.057 -0.770 1.00 87.12 85 LEU A O 1
ATOM 700 N N . SER A 1 86 ? -9.200 4.124 0.106 1.00 87.56 86 SER A N 1
ATOM 701 C CA . SER A 1 86 ? -7.761 4.253 0.368 1.00 87.56 86 SER A CA 1
ATOM 702 C C . SER A 1 86 ? -7.329 3.351 1.526 1.00 87.56 86 SER A C 1
ATOM 704 O O . SER A 1 86 ? -8.136 3.013 2.387 1.00 87.56 86 SER A O 1
ATOM 706 N N . LEU A 1 87 ? -6.058 2.943 1.563 1.00 88.56 87 LEU A N 1
ATOM 707 C CA . LEU A 1 87 ? -5.521 2.158 2.680 1.00 88.56 87 LEU A CA 1
ATOM 708 C C . LEU A 1 87 ? -5.681 2.882 4.021 1.00 88.56 87 LEU A C 1
ATOM 710 O O . LEU A 1 87 ? -5.872 2.216 5.031 1.00 88.56 87 LEU A O 1
ATOM 714 N N . ALA A 1 88 ? -5.649 4.219 4.019 1.00 83.69 88 ALA A N 1
ATOM 715 C CA . ALA A 1 88 ? -5.940 5.023 5.200 1.00 83.69 88 ALA A CA 1
ATOM 716 C C . ALA A 1 88 ? -7.398 4.848 5.652 1.00 83.69 88 ALA A C 1
ATOM 718 O O . ALA A 1 88 ? -7.626 4.519 6.807 1.00 83.69 88 ALA A O 1
ATOM 719 N N . ASP A 1 89 ? -8.368 4.951 4.740 1.00 83.56 89 ASP A N 1
ATOM 720 C CA . ASP A 1 89 ? -9.789 4.783 5.084 1.00 83.56 89 ASP A CA 1
ATOM 721 C C . ASP A 1 89 ? -10.098 3.349 5.541 1.00 83.56 89 ASP A C 1
ATOM 723 O O . ASP A 1 89 ? -10.817 3.139 6.514 1.00 83.56 89 ASP A O 1
ATOM 727 N N . ILE A 1 90 ? -9.525 2.346 4.862 1.00 85.94 90 ILE A N 1
ATOM 728 C CA . ILE A 1 90 ? -9.644 0.934 5.260 1.00 85.94 90 ILE A CA 1
ATOM 729 C C . ILE A 1 90 ? -9.091 0.749 6.675 1.00 85.94 90 ILE A C 1
ATOM 731 O O . ILE A 1 90 ? -9.702 0.066 7.494 1.00 85.94 90 ILE A O 1
ATOM 735 N N . TRP A 1 91 ? -7.945 1.366 6.967 1.00 82.69 91 TRP A N 1
ATOM 736 C CA . TRP A 1 91 ? -7.341 1.323 8.291 1.00 82.69 91 TRP A CA 1
ATOM 737 C C . TRP A 1 91 ? -8.234 1.967 9.353 1.00 82.69 91 TRP A C 1
ATOM 739 O O . TRP A 1 91 ? -8.454 1.361 10.398 1.00 82.69 91 TRP A O 1
ATOM 749 N N . THR A 1 92 ? -8.804 3.139 9.066 1.00 78.94 92 THR A N 1
ATOM 750 C CA . THR A 1 92 ? -9.753 3.823 9.953 1.00 78.94 92 THR A CA 1
ATOM 751 C C . THR A 1 92 ? -10.965 2.952 10.263 1.00 78.94 92 THR A C 1
ATOM 753 O O . THR A 1 92 ? -11.340 2.836 11.423 1.00 78.94 92 THR A O 1
ATOM 756 N N . VAL A 1 93 ? -11.552 2.286 9.264 1.00 81.12 93 VAL A N 1
ATOM 757 C CA . VAL A 1 93 ? -12.695 1.383 9.485 1.00 81.12 93 VAL A CA 1
ATOM 758 C C . VAL A 1 93 ? -12.313 0.206 10.381 1.00 81.12 93 VAL A C 1
ATOM 760 O O . VAL A 1 93 ? -13.066 -0.128 11.289 1.00 81.12 93 VAL A O 1
ATOM 763 N N . ILE A 1 94 ? -11.145 -0.408 10.161 1.00 80.38 94 ILE A N 1
ATOM 764 C CA . ILE A 1 94 ? -10.651 -1.507 11.008 1.00 80.38 94 ILE A CA 1
ATOM 765 C C . ILE A 1 94 ? -10.476 -1.032 12.453 1.00 80.38 94 ILE A C 1
ATOM 767 O O . ILE A 1 94 ? -10.878 -1.731 13.377 1.00 80.38 94 ILE A O 1
ATOM 771 N N . VAL A 1 95 ? -9.890 0.151 12.641 1.00 75.75 95 VAL A N 1
ATOM 772 C CA . VAL A 1 95 ? -9.718 0.778 13.954 1.00 75.75 95 VAL A CA 1
ATOM 773 C C . VAL A 1 95 ? -11.068 0.991 14.641 1.00 75.75 95 VAL A C 1
ATOM 775 O O . VAL A 1 95 ? -11.266 0.458 15.727 1.00 75.75 95 VAL A O 1
ATOM 778 N N . LEU A 1 96 ? -12.007 1.681 13.986 1.00 74.56 96 LEU A N 1
ATOM 779 C CA . LEU A 1 96 ? -13.332 1.974 14.544 1.00 74.56 96 LEU A CA 1
ATOM 780 C C . LEU A 1 96 ? -14.112 0.699 14.873 1.00 74.56 96 LEU A C 1
ATOM 782 O O . LEU A 1 96 ? -14.770 0.620 15.906 1.00 74.56 96 LEU A O 1
ATOM 786 N N . TRP A 1 97 ? -14.032 -0.314 14.007 1.00 76.62 97 TRP A N 1
ATOM 787 C CA . TRP A 1 97 ? -14.658 -1.609 14.252 1.00 76.62 97 TRP A CA 1
ATOM 788 C C . TRP A 1 97 ? -14.119 -2.250 15.532 1.00 76.62 97 TRP A C 1
ATOM 790 O O . TRP A 1 97 ? -14.894 -2.654 16.391 1.00 76.62 97 TRP A O 1
ATOM 800 N N . LEU A 1 98 ? -12.794 -2.295 15.683 1.00 72.25 98 LEU A N 1
ATOM 801 C CA . LEU A 1 98 ? -12.144 -2.889 16.848 1.00 72.25 98 LEU A CA 1
ATOM 802 C C . LEU A 1 98 ? -12.391 -2.099 18.143 1.00 72.25 98 LEU A C 1
ATOM 804 O O . LEU A 1 98 ? -12.450 -2.704 19.210 1.00 72.25 98 LEU A O 1
ATOM 808 N N . GLU A 1 99 ? -12.534 -0.774 18.070 1.00 67.69 99 GLU A N 1
ATOM 809 C CA . GLU A 1 99 ? -12.950 0.051 19.215 1.00 67.69 99 GLU A CA 1
ATOM 810 C C . GLU A 1 99 ? -14.391 -0.254 19.640 1.00 67.69 99 GLU A C 1
ATOM 812 O O . GLU A 1 99 ? -14.703 -0.248 20.831 1.00 67.69 99 GLU A O 1
ATOM 817 N N . ASN A 1 100 ? -15.262 -0.559 18.676 1.00 67.38 100 ASN A N 1
ATOM 818 C CA . ASN A 1 100 ? -16.679 -0.801 18.919 1.00 67.38 100 ASN A CA 1
ATOM 819 C C . ASN A 1 100 ? -17.009 -2.268 19.263 1.00 67.38 100 ASN A C 1
ATOM 821 O O . ASN A 1 100 ? -18.125 -2.553 19.691 1.00 67.38 100 ASN A O 1
ATOM 825 N N . GLU A 1 101 ? -16.048 -3.199 19.165 1.00 53.06 101 GLU A N 1
ATOM 826 C CA . GLU A 1 101 ? -16.193 -4.605 19.606 1.00 53.06 101 GLU A CA 1
ATOM 827 C C . GLU A 1 101 ? -16.393 -4.767 21.136 1.00 53.06 101 GLU A C 1
ATOM 829 O O . GLU A 1 101 ? -16.481 -5.887 21.635 1.00 53.06 101 GLU A O 1
ATOM 834 N N . GLY A 1 102 ? -16.502 -3.668 21.894 1.00 49.91 102 GLY A N 1
ATOM 835 C CA . GLY A 1 102 ? -16.921 -3.649 23.301 1.00 49.91 102 GLY A CA 1
ATOM 836 C C . GLY A 1 102 ? -18.377 -3.230 23.551 1.00 49.91 102 GLY A C 1
ATOM 837 O O . GLY A 1 102 ? -18.773 -3.155 24.712 1.00 49.91 102 GLY A O 1
ATOM 838 N N . VAL A 1 103 ? -19.160 -2.924 22.508 1.00 44.50 103 VAL A N 1
ATOM 839 C CA . VAL A 1 103 ? -20.539 -2.417 22.635 1.00 44.50 103 VAL A CA 1
ATOM 840 C C . VAL A 1 103 ? -21.475 -3.161 21.676 1.00 44.50 103 VAL A C 1
ATOM 842 O O . VAL A 1 103 ? -21.915 -2.620 20.665 1.00 44.50 103 VAL A O 1
ATOM 845 N N . CYS A 1 104 ? -21.766 -4.422 21.989 1.00 41.34 104 CYS A N 1
ATOM 846 C CA . CYS A 1 104 ? -22.962 -5.150 21.553 1.00 41.34 104 CYS A CA 1
ATOM 847 C C . CYS A 1 104 ? -23.383 -6.095 22.679 1.00 41.34 104 CYS A C 1
ATOM 849 O O . CYS A 1 104 ? -22.503 -6.842 23.164 1.00 41.34 104 CYS A O 1
#

Secondary structure (DSSP, 8-state):
---HHHHHHHHHTTTT--HHHHHHHHHHTTSS-S--B-TTT-PBPEEEE-TTSTTSEEEE-TT-TT-SS--EEES--TTTTT--S-HHHHHHHHHHHHHHTT--

pLDDT: mean 76.56, std 15.63, range [41.34, 92.38]